Protein AF-A0A7X5LNY7-F1 (afdb_monomer_lite)

Secondary structure (DSSP, 8-state):
---------PPPPPP----S----HHHHHHHHHHHHTS-TTS--HHHHHHHHHHHHHTT----HHHHHHHHHTT--HHHHHHHHHTTSPPP-----------------

pLDDT: mean 71.66, std 15.42, range [41.34, 89.38]

Structure (mmCIF, N/CA/C/O backbone):
data_AF-A0A7X5LNY7-F1
#
_entry.id   AF-A0A7X5LNY7-F1
#
loop_
_atom_site.group_PDB
_atom_site.id
_atom_site.type_symbol
_atom_site.label_atom_id
_atom_site.label_alt_id
_atom_site.label_comp_id
_atom_site.label_asym_id
_atom_site.label_entity_id
_atom_site.label_seq_id
_atom_site.pdbx_PDB_ins_code
_atom_site.Cartn_x
_atom_site.Cartn_y
_atom_site.Cartn_z
_atom_site.occupancy
_atom_site.B_iso_or_equiv
_atom_site.auth_seq_id
_atom_site.auth_comp_id
_atom_site.auth_asym_id
_atom_site.auth_atom_id
_atom_site.pdbx_PDB_model_num
ATOM 1 N N . MET A 1 1 ? -4.295 -33.105 -52.659 1.00 47.56 1 MET A N 1
ATOM 2 C CA . MET A 1 1 ? -3.816 -31.709 -52.625 1.00 47.56 1 MET A CA 1
ATOM 3 C C . MET A 1 1 ? -3.846 -31.260 -51.178 1.00 47.56 1 MET A C 1
ATOM 5 O O . MET A 1 1 ? -4.907 -31.287 -50.574 1.00 47.56 1 MET A O 1
ATOM 9 N N . ILE A 1 2 ? -2.678 -30.969 -50.608 1.00 47.75 2 ILE A N 1
ATOM 10 C CA . ILE A 1 2 ? -2.558 -30.301 -49.311 1.00 47.75 2 ILE A CA 1
ATOM 11 C C . ILE A 1 2 ? -2.771 -28.803 -49.541 1.00 47.75 2 ILE A C 1
ATOM 13 O O . ILE A 1 2 ? -2.162 -28.219 -50.435 1.00 47.75 2 ILE A O 1
ATOM 17 N N . SER A 1 3 ? -3.647 -28.169 -48.774 1.00 44.31 3 SER A N 1
ATOM 18 C CA . SER A 1 3 ? -3.752 -26.709 -48.756 1.00 44.31 3 SER A CA 1
ATOM 19 C C . SER A 1 3 ? -3.956 -26.253 -47.324 1.00 44.31 3 SER A C 1
ATOM 21 O O . SER A 1 3 ? -5.052 -25.965 -46.862 1.00 44.31 3 SER A O 1
ATOM 23 N N . THR A 1 4 ? -2.826 -26.267 -46.629 1.00 60.72 4 THR A N 1
ATOM 24 C CA . THR A 1 4 ? -2.444 -25.357 -45.557 1.00 60.72 4 THR A CA 1
ATOM 25 C C . THR A 1 4 ? -2.944 -23.932 -45.814 1.00 60.72 4 THR A C 1
ATOM 27 O O . THR A 1 4 ? -2.502 -23.309 -46.773 1.00 60.72 4 THR A O 1
ATOM 30 N N . VAL A 1 5 ? -3.765 -23.382 -44.914 1.00 57.19 5 VAL A N 1
ATOM 31 C CA . VAL A 1 5 ? -3.569 -22.014 -44.411 1.00 57.19 5 VAL A CA 1
ATOM 32 C C . VAL A 1 5 ? -4.282 -21.849 -43.070 1.00 57.19 5 VAL A C 1
ATOM 34 O O . VAL A 1 5 ? -5.489 -22.015 -42.927 1.00 57.19 5 VAL A O 1
ATOM 37 N N . ASN A 1 6 ? -3.453 -21.595 -42.067 1.00 49.81 6 ASN A N 1
ATOM 38 C CA . ASN A 1 6 ? -3.788 -21.325 -40.686 1.00 49.81 6 ASN A CA 1
ATOM 39 C C . ASN A 1 6 ? -3.965 -19.801 -40.599 1.00 49.81 6 ASN A C 1
ATOM 41 O O . ASN A 1 6 ? -3.004 -19.060 -40.804 1.00 49.81 6 ASN A O 1
ATOM 45 N N . ASN A 1 7 ? -5.198 -19.326 -40.417 1.00 55.25 7 ASN A N 1
ATOM 46 C CA . ASN A 1 7 ? -5.481 -17.898 -40.310 1.00 55.25 7 ASN A CA 1
ATOM 47 C C . ASN A 1 7 ? -5.084 -17.439 -38.903 1.00 55.25 7 ASN A C 1
ATOM 49 O O . ASN A 1 7 ? -5.817 -17.669 -37.941 1.00 55.25 7 ASN A O 1
ATOM 53 N N . GLY A 1 8 ? -3.892 -16.852 -38.792 1.00 52.00 8 GLY A N 1
ATOM 54 C CA . GLY A 1 8 ? -3.349 -16.304 -37.557 1.00 52.00 8 GLY A CA 1
ATOM 55 C C . GLY A 1 8 ? -4.226 -15.182 -37.011 1.00 52.00 8 GLY A C 1
ATOM 56 O O . GLY A 1 8 ? -4.046 -14.016 -37.353 1.00 52.00 8 GLY A O 1
ATOM 57 N N . ALA A 1 9 ? -5.155 -15.534 -36.126 1.00 56.41 9 ALA A N 1
ATOM 58 C CA . ALA A 1 9 ? -5.665 -14.605 -35.136 1.00 56.41 9 ALA A CA 1
ATOM 59 C C . ALA A 1 9 ? -4.508 -14.327 -34.172 1.00 56.41 9 ALA A C 1
ATOM 61 O O . ALA A 1 9 ? -4.193 -15.142 -33.306 1.00 56.41 9 ALA A O 1
ATOM 62 N N . MET A 1 10 ? -3.815 -13.209 -34.387 1.00 66.25 10 MET A N 1
ATOM 63 C CA . MET A 1 10 ? -2.864 -12.689 -33.414 1.00 66.25 10 MET A CA 1
ATOM 64 C C . MET A 1 10 ? -3.625 -12.500 -32.094 1.00 66.25 10 MET A C 1
ATOM 66 O O . MET A 1 10 ? -4.609 -11.753 -32.084 1.00 66.25 10 MET A O 1
ATOM 70 N N . PRO A 1 11 ? -3.239 -13.181 -31.000 1.00 68.56 11 PRO A N 1
ATOM 71 C CA . PRO A 1 11 ? -3.782 -12.846 -29.696 1.00 68.56 11 PRO A CA 1
ATOM 72 C C . PRO A 1 11 ? -3.468 -11.366 -29.422 1.00 68.56 11 PRO A C 1
ATOM 74 O O . PRO A 1 11 ? -2.402 -10.894 -29.838 1.00 68.56 11 PRO A O 1
ATOM 77 N N . PRO A 1 12 ? -4.381 -10.614 -28.780 1.00 69.69 12 PRO A N 1
ATOM 78 C CA . PRO A 1 12 ? -4.101 -9.238 -28.395 1.00 69.69 12 PRO A CA 1
ATOM 79 C C . PRO A 1 12 ? -2.760 -9.190 -27.649 1.00 69.69 12 PRO A C 1
ATOM 81 O O . PRO A 1 12 ? -2.471 -10.111 -26.874 1.00 69.69 12 PRO A O 1
ATOM 84 N N . PRO A 1 13 ? -1.918 -8.169 -27.898 1.00 66.81 13 PRO A N 1
ATOM 85 C CA . PRO A 1 13 ? -0.670 -8.025 -27.171 1.00 66.81 13 PRO A CA 1
ATOM 86 C C . PRO A 1 13 ? -0.980 -8.062 -25.669 1.00 66.81 13 PRO A C 1
ATOM 88 O O . PRO A 1 13 ? -1.926 -7.395 -25.233 1.00 66.81 13 PRO A O 1
ATOM 91 N N . PRO A 1 14 ? -0.245 -8.858 -24.873 1.00 64.81 14 PRO A N 1
ATOM 92 C CA . PRO A 1 14 ? -0.381 -8.794 -23.430 1.00 64.81 14 PRO A CA 1
ATOM 93 C C . PRO A 1 14 ? -0.150 -7.339 -22.989 1.00 64.81 14 PRO A C 1
ATOM 95 O O . PRO A 1 14 ? 0.743 -6.681 -23.538 1.00 64.81 14 PRO A O 1
ATOM 98 N N . PRO A 1 15 ? -0.948 -6.812 -22.043 1.00 65.19 15 PRO A N 1
ATOM 99 C CA . PRO A 1 15 ? -0.700 -5.491 -21.486 1.00 65.19 15 PRO A CA 1
ATOM 100 C C . PRO A 1 15 ? 0.745 -5.423 -20.972 1.00 65.19 15 PRO A C 1
ATOM 102 O O . PRO A 1 15 ? 1.269 -6.448 -20.517 1.00 65.19 15 PRO A O 1
ATOM 105 N N . PRO A 1 16 ? 1.405 -4.252 -21.060 1.00 59.34 16 PRO A N 1
ATOM 106 C CA . PRO A 1 16 ? 2.753 -4.076 -20.546 1.00 59.34 16 PRO A CA 1
ATOM 107 C C . PRO A 1 16 ? 2.766 -4.516 -19.088 1.00 59.34 16 PRO A C 1
ATOM 109 O O . PRO A 1 16 ? 2.116 -3.932 -18.221 1.00 59.34 16 PRO A O 1
ATOM 112 N N . ARG A 1 17 ? 3.468 -5.617 -18.840 1.00 56.31 17 ARG A N 1
ATOM 113 C CA . ARG A 1 17 ? 3.694 -6.124 -17.503 1.00 56.31 17 ARG A CA 1
ATOM 114 C C . ARG A 1 17 ? 4.666 -5.130 -16.883 1.00 56.31 17 ARG A C 1
ATOM 116 O O . ARG A 1 17 ? 5.815 -5.027 -17.306 1.00 56.31 17 ARG A O 1
ATOM 123 N N . ASN A 1 18 ? 4.142 -4.288 -15.998 1.00 54.69 18 ASN A N 1
ATOM 124 C CA . ASN A 1 18 ? 4.893 -3.249 -15.306 1.00 54.69 18 ASN A CA 1
ATOM 125 C C . ASN A 1 18 ? 5.782 -3.922 -14.240 1.00 54.69 18 ASN A C 1
ATOM 127 O O . ASN A 1 18 ? 5.601 -3.738 -13.039 1.00 54.69 18 ASN A O 1
ATOM 131 N N . ASP A 1 19 ? 6.695 -4.787 -14.688 1.00 46.31 19 ASP A N 1
ATOM 132 C CA . ASP A 1 19 ? 7.695 -5.476 -13.884 1.00 46.31 19 ASP A CA 1
ATOM 133 C C . ASP A 1 19 ? 8.783 -4.459 -13.500 1.00 46.31 19 ASP A C 1
ATOM 135 O O . ASP A 1 19 ? 9.828 -4.351 -14.136 1.00 46.31 19 ASP A O 1
ATOM 139 N N . GLY A 1 20 ? 8.521 -3.660 -12.462 1.00 51.59 20 GLY A N 1
ATOM 140 C CA . GLY A 1 20 ? 9.570 -2.932 -11.7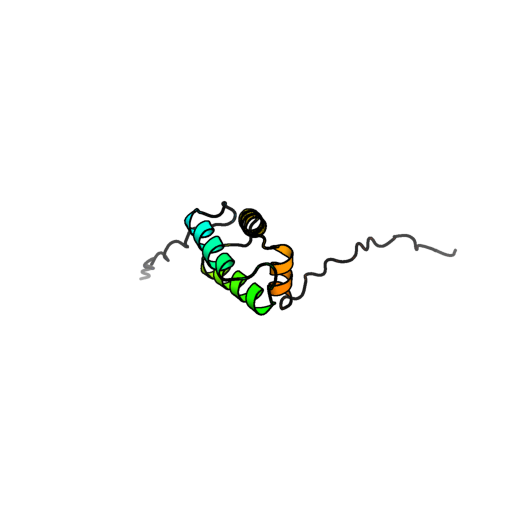38 1.00 51.59 20 GLY A CA 1
ATOM 141 C C . GLY A 1 20 ? 9.761 -1.447 -12.057 1.00 51.59 20 GLY A C 1
ATOM 142 O O . GLY A 1 20 ? 10.714 -0.856 -11.553 1.00 51.59 20 GLY A O 1
ATOM 143 N N . ALA A 1 21 ? 8.874 -0.812 -12.825 1.00 52.47 21 ALA A N 1
ATOM 144 C CA . ALA A 1 21 ? 8.872 0.645 -12.949 1.00 52.47 21 ALA A CA 1
ATOM 145 C C . ALA A 1 21 ? 8.089 1.271 -11.785 1.00 52.47 21 ALA A C 1
ATOM 147 O O . ALA A 1 21 ? 7.049 0.748 -11.385 1.00 52.47 21 ALA A O 1
ATOM 148 N N . ALA A 1 22 ? 8.616 2.367 -11.234 1.00 65.00 22 ALA A N 1
ATOM 149 C CA . ALA A 1 22 ? 7.999 3.154 -10.169 1.00 65.00 22 ALA A CA 1
ATOM 150 C C . ALA A 1 22 ? 6.483 3.328 -10.373 1.00 65.00 22 ALA A C 1
ATOM 152 O O . ALA A 1 22 ? 6.023 3.445 -11.510 1.00 65.00 22 ALA A O 1
ATOM 153 N N . LEU A 1 23 ? 5.726 3.362 -9.270 1.00 75.94 23 LEU A N 1
ATOM 154 C CA . LEU A 1 23 ? 4.281 3.592 -9.312 1.00 75.94 23 LEU A CA 1
ATOM 155 C C . LEU A 1 23 ? 3.974 4.817 -10.180 1.00 75.94 23 LEU A C 1
ATOM 157 O O . LEU A 1 23 ? 4.531 5.895 -9.951 1.00 75.94 23 LEU A O 1
ATOM 161 N N . THR A 1 24 ? 3.097 4.638 -11.162 1.00 82.81 24 THR A N 1
ATOM 162 C CA . THR A 1 24 ? 2.554 5.752 -11.949 1.00 82.81 24 THR A CA 1
ATOM 163 C C . THR A 1 24 ? 1.753 6.690 -11.045 1.00 82.81 24 THR A C 1
ATOM 165 O O . THR A 1 24 ? 1.311 6.292 -9.967 1.00 82.81 24 THR A O 1
ATOM 168 N N . ASP A 1 25 ? 1.552 7.941 -11.453 1.00 83.56 25 ASP A N 1
ATOM 169 C CA . ASP A 1 25 ? 0.789 8.911 -10.655 1.00 83.56 25 ASP A CA 1
ATOM 170 C C . ASP A 1 25 ? -0.644 8.431 -10.364 1.00 83.56 25 ASP A C 1
ATOM 172 O O . ASP A 1 25 ? -1.134 8.586 -9.247 1.00 83.56 25 ASP A O 1
ATOM 176 N N . GLU A 1 26 ? -1.275 7.746 -11.322 1.00 85.12 26 GLU A N 1
ATOM 177 C CA . GLU A 1 26 ? -2.592 7.119 -11.149 1.00 85.12 26 GLU A CA 1
ATOM 178 C C . GLU A 1 26 ? -2.561 5.997 -10.100 1.00 85.12 26 GLU A C 1
ATOM 180 O O . GLU A 1 26 ? -3.412 5.932 -9.208 1.00 85.12 26 GLU A O 1
ATOM 185 N N . GLN A 1 27 ? -1.526 5.153 -10.140 1.00 85.25 27 GLN A N 1
ATOM 186 C CA . GLN A 1 27 ? -1.316 4.121 -9.130 1.00 85.25 27 GLN A CA 1
ATOM 187 C C . GLN A 1 27 ? -1.080 4.730 -7.749 1.00 85.25 27 GLN A C 1
ATOM 189 O O . GLN A 1 27 ? -1.688 4.270 -6.791 1.00 85.25 27 GLN A O 1
ATOM 194 N N . LYS A 1 28 ? -0.260 5.781 -7.627 1.00 84.38 28 LYS A N 1
ATOM 195 C CA . LYS A 1 28 ? -0.029 6.475 -6.348 1.00 84.38 28 LYS A CA 1
ATOM 196 C C . LYS A 1 28 ? -1.318 7.059 -5.783 1.00 84.38 28 LYS A C 1
ATOM 198 O O . LYS A 1 28 ? -1.597 6.848 -4.610 1.00 84.38 28 LYS A O 1
ATOM 203 N N . SER A 1 29 ? -2.119 7.726 -6.616 1.00 87.44 29 SER A N 1
ATOM 204 C CA . SER A 1 29 ? -3.416 8.261 -6.191 1.00 87.44 29 SER A CA 1
ATOM 205 C C . SER A 1 29 ? -4.332 7.148 -5.684 1.00 87.44 29 SER A C 1
ATOM 207 O O . SER A 1 29 ? -4.976 7.304 -4.653 1.00 87.44 29 SER A O 1
ATOM 209 N N . THR A 1 30 ? -4.333 5.999 -6.365 1.00 88.44 30 THR A N 1
ATOM 210 C CA . THR A 1 30 ? -5.098 4.819 -5.946 1.00 88.44 30 THR A CA 1
ATOM 211 C C . THR A 1 30 ? -4.584 4.248 -4.620 1.00 88.44 30 THR A C 1
ATOM 213 O O . THR A 1 30 ? -5.387 3.936 -3.748 1.00 88.44 30 THR A O 1
ATOM 216 N N . VAL A 1 31 ? -3.260 4.148 -4.424 1.00 85.81 31 VAL A N 1
ATOM 217 C CA . VAL A 1 31 ? -2.662 3.740 -3.137 1.00 85.81 31 VAL A CA 1
ATOM 218 C C . VAL A 1 31 ? -3.142 4.665 -2.020 1.00 85.81 31 VAL A C 1
ATOM 220 O O . VAL A 1 31 ? -3.606 4.182 -0.994 1.00 85.81 31 VAL A O 1
ATOM 223 N N . THR A 1 32 ? -3.048 5.980 -2.215 1.00 86.44 32 THR A N 1
ATOM 224 C CA . THR A 1 32 ? -3.451 6.966 -1.207 1.00 86.44 32 THR A CA 1
ATOM 225 C C . THR A 1 32 ? -4.943 6.881 -0.889 1.00 86.44 32 THR A C 1
ATOM 227 O O . THR A 1 32 ? -5.295 6.897 0.283 1.00 86.44 32 THR A O 1
ATOM 230 N N . GLU A 1 33 ? -5.809 6.731 -1.893 1.00 89.38 33 GLU A N 1
ATOM 231 C CA . GLU A 1 33 ? -7.260 6.548 -1.711 1.00 89.38 33 GLU A CA 1
ATOM 232 C C . GLU A 1 33 ? -7.591 5.296 -0.890 1.00 89.38 33 GLU A C 1
ATOM 234 O O . GLU A 1 33 ? -8.362 5.363 0.071 1.00 89.38 33 GLU A O 1
ATOM 239 N N . ILE A 1 34 ? -6.974 4.160 -1.242 1.00 88.19 34 ILE A N 1
ATOM 240 C CA . ILE A 1 34 ? -7.142 2.896 -0.519 1.00 88.19 34 ILE A CA 1
ATOM 241 C C . ILE A 1 34 ? -6.701 3.102 0.927 1.00 88.19 34 ILE A C 1
ATOM 243 O O . ILE A 1 34 ? -7.511 2.947 1.832 1.00 88.19 34 ILE A O 1
ATOM 247 N N . LEU A 1 35 ? -5.447 3.508 1.148 1.00 86.12 35 LEU A N 1
ATOM 248 C CA . LEU A 1 35 ? -4.869 3.661 2.484 1.00 86.12 35 LEU A CA 1
ATOM 249 C C . LEU A 1 35 ? -5.611 4.692 3.338 1.00 86.12 35 LEU A C 1
ATOM 251 O O . LEU A 1 35 ? -5.751 4.480 4.534 1.00 86.12 35 LEU A O 1
ATOM 255 N N . SER A 1 36 ? -6.141 5.762 2.744 1.00 88.06 36 SER A N 1
ATOM 256 C CA . SER A 1 36 ? -6.917 6.773 3.470 1.00 88.06 36 SER A CA 1
ATOM 257 C C . SER A 1 36 ? -8.268 6.259 3.977 1.00 88.06 36 SER A C 1
ATOM 259 O O . SER A 1 36 ? -8.872 6.909 4.828 1.00 88.06 36 SER A O 1
ATOM 261 N N . SER A 1 37 ? -8.756 5.129 3.457 1.00 88.31 37 SER A N 1
ATOM 262 C CA . SER A 1 37 ? -9.962 4.461 3.963 1.00 88.31 37 SER A CA 1
ATOM 263 C C . SER A 1 37 ? -9.679 3.528 5.146 1.00 88.31 37 SER A C 1
ATOM 265 O O . SER A 1 37 ? -10.627 3.046 5.766 1.00 88.31 37 SER A O 1
ATOM 267 N N . TYR A 1 38 ? -8.406 3.268 5.461 1.00 88.38 38 TYR A N 1
ATOM 268 C CA . TYR A 1 38 ? -7.984 2.393 6.552 1.00 88.38 38 TYR A CA 1
ATOM 269 C C . TYR A 1 38 ? -7.223 3.172 7.623 1.00 88.38 38 TYR A C 1
ATOM 271 O O . TYR A 1 38 ? -6.693 4.255 7.388 1.00 88.38 38 TYR A O 1
ATOM 279 N N . ASP A 1 39 ? -7.155 2.592 8.816 1.00 86.38 39 ASP A N 1
ATOM 280 C CA . ASP A 1 39 ? -6.501 3.200 9.967 1.00 86.38 39 ASP A CA 1
ATOM 281 C C . ASP A 1 39 ? -5.146 2.525 10.204 1.00 86.38 39 ASP A C 1
ATOM 283 O O . ASP A 1 39 ? -5.091 1.341 10.537 1.00 86.38 39 ASP A O 1
ATOM 287 N N . ALA A 1 40 ? -4.045 3.255 10.003 1.00 82.06 40 ALA A N 1
ATOM 288 C CA . ALA A 1 40 ? -2.693 2.701 10.115 1.00 82.06 40 ALA A CA 1
ATOM 289 C C . ALA A 1 40 ? -2.365 2.197 11.532 1.00 82.06 40 ALA A C 1
ATOM 291 O O . ALA A 1 40 ? -1.577 1.263 11.686 1.00 82.06 40 ALA A O 1
ATOM 292 N N . GLU A 1 41 ? -2.985 2.787 12.560 1.00 83.06 41 GLU A N 1
ATOM 293 C CA . GLU A 1 41 ? -2.791 2.398 13.959 1.00 83.06 41 GLU A CA 1
ATOM 294 C C . GLU A 1 41 ? -3.649 1.185 14.356 1.00 83.06 41 GLU A C 1
ATOM 296 O O . GLU A 1 41 ? -3.295 0.459 15.285 1.00 83.06 41 GLU A O 1
ATOM 301 N N . ASN A 1 42 ? -4.757 0.937 13.644 1.00 85.62 42 ASN A N 1
ATOM 302 C CA . ASN A 1 42 ? -5.720 -0.134 13.931 1.00 85.62 42 ASN A CA 1
ATOM 303 C C . ASN A 1 42 ? -5.924 -1.085 12.742 1.00 85.62 42 ASN A C 1
ATOM 305 O O . AS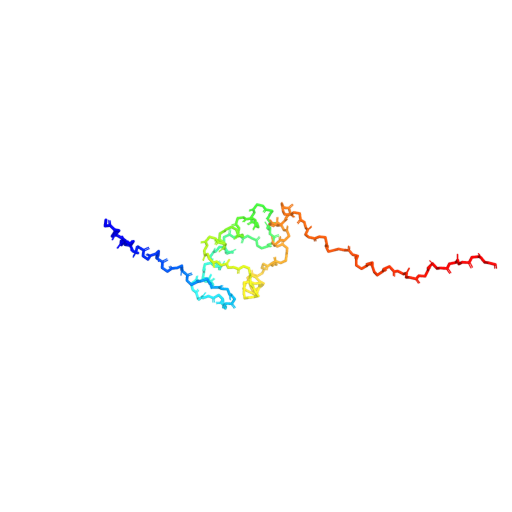N A 1 42 ? -7.037 -1.527 12.460 1.00 85.62 42 ASN A O 1
ATOM 309 N N . LEU A 1 43 ? -4.837 -1.441 12.058 1.00 83.12 43 LEU A N 1
ATOM 310 C CA . LEU A 1 43 ? -4.879 -2.427 10.983 1.00 83.12 43 LEU A CA 1
ATOM 311 C C . LEU A 1 43 ? -5.142 -3.843 11.504 1.00 83.12 43 LEU A C 1
ATOM 313 O O . LEU A 1 43 ? -4.366 -4.386 12.296 1.00 83.12 43 LEU A O 1
ATOM 317 N N . THR A 1 44 ? -6.185 -4.488 10.980 1.00 86.81 44 THR A N 1
ATOM 318 C CA . THR A 1 44 ? -6.439 -5.915 11.212 1.00 86.81 44 THR A CA 1
ATOM 319 C C . THR A 1 44 ? -5.902 -6.792 10.077 1.00 86.81 44 THR A C 1
ATOM 321 O O . THR A 1 44 ? -5.502 -6.321 9.012 1.00 86.81 44 THR A O 1
ATOM 324 N N . GLU A 1 45 ? -5.909 -8.110 10.289 1.00 86.88 45 GLU A N 1
ATOM 325 C CA . GLU A 1 45 ? -5.555 -9.100 9.260 1.00 86.88 45 GLU A CA 1
ATOM 326 C C . GLU A 1 45 ? -6.464 -8.997 8.031 1.00 86.88 45 GLU A C 1
ATOM 328 O O . GLU A 1 45 ? -5.983 -9.054 6.899 1.00 86.88 45 GLU A O 1
ATOM 333 N N . SER A 1 46 ? -7.762 -8.776 8.253 1.00 87.19 46 SER A N 1
ATOM 334 C CA . SER A 1 46 ? -8.734 -8.602 7.174 1.00 87.19 46 SER A CA 1
ATOM 335 C C . SER A 1 46 ? -8.476 -7.318 6.388 1.00 87.19 46 SER A C 1
ATOM 337 O O . SER A 1 46 ? -8.571 -7.330 5.162 1.00 87.19 46 SER A O 1
ATOM 339 N N . ASP A 1 47 ? -8.124 -6.224 7.070 1.00 88.62 47 ASP A N 1
ATOM 340 C CA . ASP A 1 47 ? -7.804 -4.953 6.410 1.00 88.62 47 ASP A CA 1
ATOM 341 C C . ASP A 1 47 ? -6.538 -5.083 5.568 1.00 88.62 47 ASP A C 1
ATOM 343 O O . ASP A 1 47 ? -6.516 -4.699 4.403 1.00 88.62 47 ASP A O 1
ATOM 347 N N . ALA A 1 48 ? -5.495 -5.708 6.114 1.00 86.62 48 ALA A N 1
ATOM 348 C CA . ALA A 1 48 ? -4.249 -5.951 5.399 1.00 86.62 48 ALA A CA 1
ATOM 349 C C . ALA A 1 48 ? -4.450 -6.801 4.132 1.00 86.62 48 ALA A C 1
ATOM 351 O O . ALA A 1 48 ? -3.870 -6.499 3.080 1.00 86.62 48 ALA A O 1
ATOM 352 N N . GLN A 1 49 ? -5.282 -7.846 4.210 1.00 87.44 49 GLN A N 1
ATOM 353 C CA . GLN A 1 49 ? -5.660 -8.653 3.049 1.00 87.44 49 GLN A CA 1
ATOM 354 C C . GLN A 1 49 ? -6.429 -7.817 2.025 1.00 87.44 49 GLN A C 1
ATOM 356 O O . GLN A 1 49 ? -6.034 -7.793 0.859 1.00 87.44 49 GLN A O 1
ATOM 361 N N . ALA A 1 50 ? -7.445 -7.068 2.462 1.00 89.06 50 ALA A N 1
ATOM 362 C CA . ALA A 1 50 ? -8.245 -6.214 1.591 1.00 89.06 50 ALA A CA 1
ATOM 363 C C . ALA A 1 50 ? -7.388 -5.161 0.872 1.00 89.06 50 ALA A C 1
ATOM 365 O O . ALA A 1 50 ? -7.474 -5.037 -0.349 1.00 89.06 50 ALA A O 1
ATOM 366 N N . ILE A 1 51 ? -6.497 -4.469 1.589 1.00 87.31 51 ILE A N 1
ATOM 367 C CA . ILE A 1 51 ? -5.558 -3.494 1.018 1.00 87.31 51 ILE A CA 1
ATOM 368 C C . ILE A 1 51 ? -4.671 -4.171 -0.029 1.00 87.31 51 ILE A C 1
ATOM 370 O O . ILE A 1 51 ? -4.554 -3.693 -1.155 1.00 87.31 51 ILE A O 1
ATOM 374 N N . THR A 1 52 ? -4.081 -5.323 0.303 1.0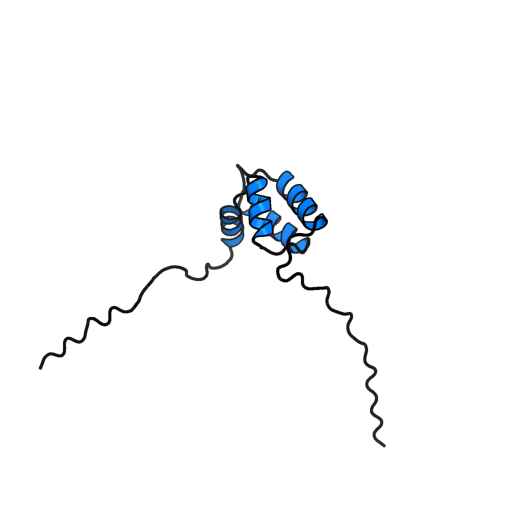0 84.44 52 THR A N 1
ATOM 375 C CA . THR A 1 52 ? -3.202 -6.063 -0.616 1.00 84.44 52 THR A CA 1
ATOM 376 C C . THR A 1 52 ? -3.945 -6.523 -1.873 1.00 84.44 52 THR A C 1
ATOM 378 O O . THR A 1 52 ? -3.394 -6.484 -2.976 1.00 84.44 52 THR A O 1
ATOM 381 N N . GLU A 1 53 ? -5.195 -6.961 -1.736 1.00 86.69 53 GLU A N 1
ATOM 382 C CA . GLU A 1 53 ? -6.037 -7.355 -2.861 1.00 86.69 53 GLU A CA 1
ATOM 383 C C . GLU A 1 53 ? -6.448 -6.167 -3.725 1.00 86.69 53 GLU A C 1
ATOM 385 O O . GLU A 1 53 ? -6.355 -6.266 -4.949 1.00 86.69 53 GLU A O 1
ATOM 390 N N . GLN A 1 54 ? -6.831 -5.040 -3.122 1.00 88.25 54 GLN A N 1
ATOM 391 C CA . GLN A 1 54 ? -7.180 -3.822 -3.851 1.00 88.25 54 GLN A CA 1
ATOM 392 C C . GLN A 1 54 ? -5.981 -3.261 -4.617 1.00 88.25 54 GLN A C 1
ATOM 394 O O . GLN A 1 54 ? -6.110 -2.951 -5.801 1.00 88.25 54 GLN A O 1
ATOM 399 N N . LEU A 1 55 ? -4.797 -3.231 -3.998 1.00 84.62 55 LEU A N 1
ATOM 400 C CA . LEU A 1 55 ? -3.544 -2.857 -4.658 1.00 84.62 55 LEU A CA 1
ATOM 401 C C . LEU A 1 55 ? -3.267 -3.777 -5.856 1.00 84.62 55 LEU A C 1
ATOM 403 O O . LEU A 1 55 ? -3.062 -3.310 -6.976 1.00 84.62 55 LEU A O 1
ATOM 407 N N . LYS A 1 56 ? -3.350 -5.097 -5.662 1.00 83.25 56 LYS A N 1
ATOM 408 C CA . LYS A 1 56 ? -3.142 -6.076 -6.739 1.00 83.25 56 LYS A CA 1
ATOM 409 C C . LYS A 1 56 ? -4.170 -5.925 -7.868 1.00 83.25 56 LYS A C 1
ATOM 411 O O . LYS A 1 56 ? -3.805 -6.052 -9.035 1.00 83.25 56 LYS A O 1
ATOM 416 N N . ASN A 1 57 ? -5.430 -5.642 -7.536 1.00 84.44 57 ASN A N 1
ATOM 417 C CA . ASN A 1 57 ? -6.507 -5.420 -8.503 1.00 84.44 57 ASN A CA 1
ATOM 418 C C . ASN A 1 57 ? -6.306 -4.126 -9.308 1.00 84.44 57 ASN A C 1
ATOM 420 O O . ASN A 1 57 ? -6.560 -4.101 -10.507 1.00 84.44 57 ASN A O 1
ATOM 424 N N . ALA A 1 58 ? -5.760 -3.084 -8.678 1.00 82.81 58 ALA A N 1
ATOM 425 C CA . ALA A 1 58 ? -5.337 -1.848 -9.335 1.00 82.81 58 ALA A CA 1
ATOM 426 C C . ALA A 1 58 ? -4.038 -2.003 -10.162 1.00 82.81 58 ALA A C 1
ATOM 428 O O . ALA A 1 58 ? -3.488 -1.023 -10.664 1.00 82.81 58 ALA A O 1
ATOM 429 N N . GLY A 1 59 ? -3.504 -3.223 -10.296 1.00 79.94 59 GLY A N 1
ATOM 430 C CA . GLY A 1 59 ? -2.246 -3.483 -10.999 1.00 79.94 59 GLY A CA 1
ATOM 431 C C . GLY A 1 59 ? -1.015 -2.955 -10.259 1.00 79.94 59 GLY A C 1
ATOM 432 O O . GLY A 1 59 ? 0.050 -2.807 -10.859 1.00 79.94 59 GLY A O 1
ATOM 433 N N . ILE A 1 60 ? -1.147 -2.654 -8.966 1.00 81.06 60 ILE A N 1
ATOM 434 C CA . ILE A 1 60 ? -0.066 -2.174 -8.111 1.00 81.06 60 ILE A CA 1
ATOM 435 C C . ILE A 1 60 ? 0.673 -3.388 -7.557 1.00 81.06 60 ILE A C 1
ATOM 437 O O . ILE A 1 60 ? 0.200 -4.098 -6.667 1.00 81.06 60 ILE A O 1
ATOM 441 N N . ALA A 1 61 ? 1.850 -3.646 -8.118 1.00 74.81 61 ALA A N 1
ATOM 442 C CA . ALA A 1 61 ? 2.715 -4.714 -7.648 1.00 74.81 61 ALA A CA 1
ATOM 443 C C . ALA A 1 61 ? 3.452 -4.303 -6.357 1.00 74.81 61 ALA A C 1
ATOM 445 O O . ALA A 1 61 ? 3.878 -3.144 -6.235 1.00 74.81 61 ALA A O 1
ATOM 446 N N . PRO A 1 62 ? 3.678 -5.247 -5.421 1.00 73.50 62 PRO A N 1
ATOM 447 C CA . PRO A 1 62 ? 4.528 -5.008 -4.261 1.00 73.50 62 PRO A CA 1
ATOM 448 C C . PRO A 1 62 ? 5.931 -4.620 -4.736 1.00 73.50 62 PRO A C 1
ATOM 450 O O . PRO A 1 62 ? 6.621 -5.389 -5.403 1.00 73.50 62 PRO A O 1
ATOM 453 N N . SER A 1 63 ? 6.329 -3.388 -4.435 1.00 77.38 63 SER A N 1
ATOM 454 C CA . SER A 1 63 ? 7.560 -2.772 -4.927 1.00 77.38 63 SER A CA 1
ATOM 455 C C . SER A 1 63 ? 8.108 -1.786 -3.899 1.00 77.38 63 SER A C 1
ATOM 457 O O . SER A 1 63 ? 7.379 -1.303 -3.035 1.00 77.38 63 SER A O 1
ATOM 459 N N . LYS A 1 64 ? 9.401 -1.453 -4.000 1.00 79.88 64 LYS A N 1
ATOM 460 C CA . LYS A 1 64 ? 10.058 -0.464 -3.127 1.00 79.88 64 LYS A CA 1
ATOM 461 C C . LYS A 1 64 ? 9.322 0.882 -3.094 1.00 79.88 64 LYS A C 1
ATOM 463 O O . LYS A 1 64 ? 9.218 1.489 -2.038 1.00 79.88 64 LYS A O 1
ATOM 468 N N . SER A 1 65 ? 8.787 1.324 -4.234 1.00 81.25 65 SER A N 1
ATOM 469 C CA . SER A 1 65 ? 8.001 2.560 -4.324 1.00 81.25 65 SER A CA 1
ATOM 470 C C . SER A 1 65 ? 6.675 2.480 -3.566 1.00 81.25 65 SER A C 1
ATOM 472 O O . SER A 1 65 ? 6.272 3.469 -2.966 1.00 81.25 65 SER A O 1
ATOM 474 N N . LEU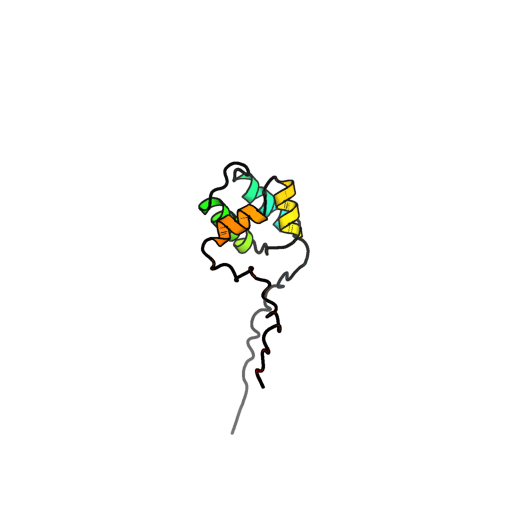 A 1 66 ? 6.018 1.316 -3.571 1.00 82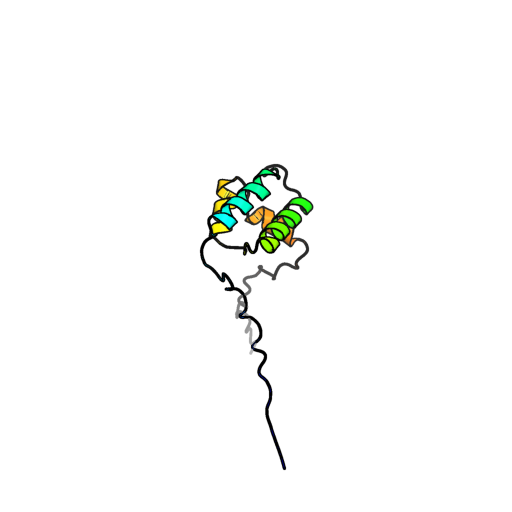.88 66 LEU A N 1
ATOM 475 C CA . LEU A 1 66 ? 4.823 1.060 -2.765 1.00 82.88 66 LEU A CA 1
ATOM 476 C C . LEU A 1 66 ? 5.177 1.109 -1.272 1.00 82.88 66 LEU A C 1
ATOM 478 O O . LEU A 1 66 ? 4.507 1.794 -0.509 1.00 82.88 66 LEU A O 1
ATOM 482 N N . GLU A 1 67 ? 6.280 0.460 -0.884 1.00 84.19 67 GLU A N 1
ATOM 483 C CA . GLU A 1 67 ? 6.769 0.458 0.499 1.00 84.19 67 GLU A CA 1
ATOM 484 C C . GLU A 1 67 ? 6.982 1.882 1.023 1.00 84.19 67 GLU A C 1
ATOM 486 O O . GLU A 1 67 ? 6.467 2.237 2.077 1.00 84.19 67 GLU A O 1
ATOM 491 N N . THR A 1 68 ? 7.665 2.726 0.243 1.00 84.19 68 THR A N 1
ATOM 492 C CA . THR A 1 68 ? 7.872 4.137 0.597 1.00 84.19 68 THR A CA 1
ATOM 493 C C . THR A 1 68 ? 6.554 4.905 0.701 1.00 84.19 68 THR A C 1
ATOM 495 O O . THR A 1 68 ? 6.350 5.582 1.701 1.00 84.19 68 THR A O 1
ATOM 498 N N . ALA A 1 69 ? 5.636 4.752 -0.262 1.00 83.44 69 ALA A N 1
ATOM 499 C CA . ALA A 1 69 ? 4.345 5.446 -0.240 1.00 83.44 69 ALA A CA 1
ATOM 500 C C . ALA A 1 69 ? 3.477 5.050 0.968 1.00 83.44 69 ALA A C 1
ATOM 502 O O . ALA A 1 69 ? 2.815 5.897 1.562 1.00 83.44 69 ALA A O 1
ATOM 503 N N . MET A 1 70 ? 3.503 3.773 1.359 1.00 84.75 70 MET A N 1
ATOM 504 C CA . MET A 1 70 ? 2.836 3.300 2.571 1.00 84.75 70 MET A CA 1
ATOM 505 C C . MET A 1 70 ? 3.484 3.892 3.820 1.00 84.75 70 MET A C 1
ATOM 507 O O . MET A 1 70 ? 2.776 4.444 4.653 1.00 84.75 70 MET A O 1
ATOM 511 N N . THR A 1 71 ? 4.815 3.852 3.932 1.00 85.69 71 THR A N 1
ATOM 512 C CA . THR A 1 71 ? 5.523 4.424 5.086 1.00 85.69 71 THR A CA 1
ATOM 513 C C . THR A 1 71 ? 5.308 5.935 5.204 1.00 85.69 71 THR A C 1
ATOM 515 O O . THR A 1 71 ? 5.129 6.431 6.312 1.00 85.69 71 THR A O 1
ATOM 518 N N . GLU A 1 72 ? 5.254 6.667 4.088 1.00 83.81 72 GLU A N 1
ATOM 519 C CA . GLU A 1 72 ? 4.896 8.094 4.066 1.00 83.81 72 GLU A CA 1
ATOM 520 C C . GLU A 1 72 ? 3.462 8.347 4.551 1.00 83.81 72 GLU A C 1
ATOM 522 O O . GLU A 1 72 ? 3.207 9.349 5.215 1.00 83.81 72 GLU A O 1
ATOM 527 N N . ALA A 1 73 ? 2.540 7.423 4.272 1.00 81.69 73 ALA A N 1
ATOM 528 C CA . ALA A 1 73 ? 1.171 7.454 4.781 1.00 81.69 73 ALA A CA 1
ATOM 529 C C . ALA A 1 73 ? 1.041 6.948 6.236 1.00 81.69 73 ALA A C 1
ATOM 531 O O . ALA A 1 73 ? -0.066 6.907 6.765 1.00 81.69 73 ALA A O 1
ATOM 532 N N . GLY A 1 74 ? 2.142 6.552 6.887 1.00 84.31 74 GLY A N 1
ATOM 533 C CA . GLY A 1 74 ? 2.148 5.989 8.244 1.00 84.31 74 GLY A CA 1
ATOM 534 C C . GLY A 1 74 ? 1.872 4.483 8.313 1.00 84.31 74 GLY A C 1
ATOM 535 O O . GLY A 1 74 ? 1.778 3.926 9.401 1.00 84.31 74 GLY A O 1
ATOM 536 N N . PHE A 1 75 ? 1.771 3.808 7.167 1.00 85.31 75 PHE A N 1
ATOM 537 C CA . PHE A 1 75 ? 1.542 2.371 7.062 1.00 85.31 75 PHE A CA 1
ATOM 538 C C . PHE A 1 75 ? 2.858 1.588 6.985 1.00 85.31 75 PHE A C 1
ATOM 540 O O . PHE A 1 75 ? 3.653 1.730 6.050 1.00 85.31 75 PHE A O 1
ATOM 547 N N . ASP A 1 76 ? 3.059 0.668 7.925 1.00 86.25 76 ASP A N 1
ATOM 548 C CA . ASP A 1 76 ? 4.182 -0.264 7.887 1.00 86.25 76 ASP A CA 1
ATOM 549 C C . ASP A 1 76 ? 3.908 -1.394 6.885 1.00 86.25 76 ASP A C 1
ATOM 551 O O . ASP A 1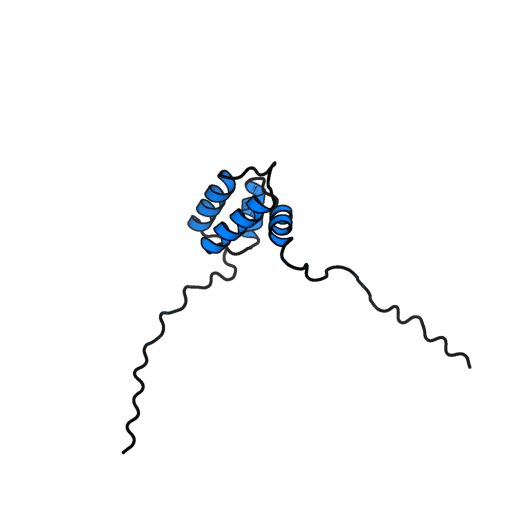 76 ? 3.187 -2.354 7.163 1.00 86.25 76 ASP A O 1
ATOM 555 N N . SER A 1 77 ? 4.517 -1.304 5.698 1.00 82.44 77 SER A N 1
ATOM 556 C CA . SER A 1 77 ? 4.381 -2.330 4.648 1.00 82.44 77 SER A CA 1
ATOM 557 C C . SER A 1 77 ? 4.796 -3.717 5.122 1.00 82.44 77 SER A C 1
ATOM 559 O O . SER A 1 77 ? 4.266 -4.718 4.647 1.00 82.44 77 SER A O 1
ATOM 561 N N . LYS A 1 78 ? 5.744 -3.782 6.064 1.00 82.19 78 LYS A N 1
ATOM 562 C CA . LYS A 1 78 ? 6.211 -5.032 6.661 1.00 82.19 78 LYS A CA 1
ATOM 563 C C . LYS A 1 78 ? 5.105 -5.675 7.492 1.00 82.19 78 LYS A C 1
ATOM 565 O O . LYS A 1 78 ? 4.734 -6.811 7.218 1.00 82.19 78 LYS A O 1
ATOM 570 N N . SER A 1 79 ? 4.535 -4.918 8.429 1.00 83.38 79 SER A N 1
ATOM 571 C CA . SER A 1 79 ? 3.425 -5.358 9.278 1.00 83.38 79 SER A CA 1
ATOM 572 C C . SER A 1 79 ? 2.198 -5.723 8.448 1.00 83.38 79 SER A C 1
ATOM 574 O O . SER A 1 79 ? 1.582 -6.756 8.690 1.00 83.38 79 SER A O 1
ATOM 576 N N . LEU A 1 80 ? 1.880 -4.933 7.416 1.00 81.19 80 LEU A N 1
ATOM 577 C CA . LEU A 1 80 ? 0.774 -5.223 6.506 1.00 81.19 80 LEU A CA 1
ATOM 578 C C . LEU A 1 80 ? 1.022 -6.496 5.689 1.00 81.19 80 LEU A C 1
ATOM 580 O O . LEU A 1 80 ? 0.123 -7.322 5.563 1.00 81.19 80 LEU A O 1
ATOM 584 N N . ALA A 1 81 ? 2.236 -6.701 5.175 1.00 77.81 81 ALA A N 1
ATOM 585 C CA . ALA A 1 81 ? 2.592 -7.925 4.462 1.00 77.81 81 ALA A CA 1
ATOM 586 C C . ALA A 1 81 ? 2.588 -9.157 5.378 1.00 77.81 81 ALA A C 1
ATOM 588 O O . ALA A 1 81 ? 2.209 -10.233 4.924 1.00 77.81 81 ALA A O 1
ATOM 589 N N . GLU A 1 82 ? 2.970 -9.020 6.650 1.00 82.44 82 GLU A N 1
ATOM 590 C CA . GLU A 1 82 ? 2.845 -10.101 7.629 1.00 82.44 82 GLU A CA 1
ATOM 591 C C . GLU A 1 82 ? 1.377 -10.409 7.930 1.00 82.44 82 GLU A C 1
ATOM 593 O O . GLU A 1 82 ? 0.969 -11.562 7.841 1.00 82.44 82 GLU A O 1
ATOM 598 N N . LEU A 1 83 ? 0.553 -9.393 8.197 1.00 83.25 83 LEU A N 1
ATOM 599 C CA . LEU A 1 83 ? -0.888 -9.545 8.424 1.00 83.25 83 LEU A CA 1
ATOM 600 C C . LEU A 1 83 ? -1.599 -10.182 7.216 1.00 83.25 83 LEU A C 1
ATOM 602 O O . LEU A 1 83 ? -2.358 -11.133 7.384 1.00 83.25 83 LEU A O 1
ATOM 606 N N . ALA A 1 84 ? -1.297 -9.725 5.998 1.00 80.25 84 ALA A N 1
ATOM 607 C CA . ALA A 1 84 ? -1.830 -10.287 4.756 1.00 80.25 84 ALA A CA 1
ATOM 608 C C . ALA A 1 84 ? -1.231 -11.664 4.408 1.00 80.25 84 ALA A C 1
ATOM 610 O O . ALA A 1 84 ? -1.829 -12.449 3.670 1.00 80.25 84 ALA A O 1
ATOM 611 N N . GLY A 1 85 ? -0.024 -11.942 4.903 1.00 68.50 85 GLY A N 1
ATOM 612 C CA . GLY A 1 85 ? 0.787 -13.115 4.598 1.00 68.50 85 GLY A CA 1
ATOM 613 C C . GLY A 1 85 ? 0.648 -14.267 5.586 1.00 68.50 85 GLY A C 1
ATOM 614 O O . GLY A 1 85 ? 1.150 -15.340 5.278 1.00 68.50 85 GLY A O 1
ATOM 615 N N . LYS A 1 86 ? -0.056 -14.108 6.713 1.00 60.94 86 LYS A N 1
ATOM 616 C CA . LYS A 1 86 ? -0.309 -15.194 7.683 1.00 60.94 86 LYS A CA 1
ATOM 617 C C . LYS A 1 86 ? -1.063 -16.403 7.112 1.00 60.94 86 LYS A C 1
ATOM 619 O O . LYS A 1 86 ? -1.041 -17.461 7.730 1.00 60.94 86 LYS A O 1
ATOM 624 N N . ASP A 1 87 ? -1.666 -16.274 5.930 1.00 50.09 87 ASP A N 1
ATOM 625 C CA . ASP A 1 87 ? -2.264 -17.391 5.182 1.00 50.09 87 ASP A CA 1
ATOM 626 C C . ASP A 1 87 ? -1.295 -18.038 4.166 1.00 50.09 87 ASP A C 1
ATOM 628 O O . ASP A 1 87 ? -1.538 -19.127 3.650 1.00 50.09 87 ASP A O 1
ATOM 632 N N . ARG A 1 88 ? -0.142 -17.412 3.888 1.00 48.97 88 ARG A N 1
ATOM 633 C CA . ARG A 1 88 ? 0.917 -18.043 3.094 1.00 48.97 88 ARG A CA 1
ATOM 634 C C . ARG A 1 88 ? 1.900 -18.722 4.040 1.00 48.97 88 ARG A C 1
ATOM 636 O O . ARG A 1 88 ? 2.427 -18.059 4.932 1.00 48.97 88 ARG A O 1
ATOM 643 N N . PRO A 1 89 ? 2.216 -20.013 3.837 1.00 41.34 89 PRO A N 1
ATOM 644 C CA . PRO A 1 89 ? 3.313 -20.632 4.560 1.00 41.34 89 PRO A CA 1
ATOM 645 C C . PRO A 1 89 ? 4.555 -19.779 4.309 1.00 41.34 89 PRO A C 1
ATOM 647 O O . PRO A 1 89 ? 4.944 -19.565 3.157 1.00 41.34 89 PRO A O 1
ATOM 650 N N . ALA A 1 90 ? 5.135 -19.240 5.381 1.00 45.28 90 ALA A N 1
ATOM 651 C CA . ALA A 1 90 ? 6.400 -18.537 5.299 1.00 45.28 90 ALA A CA 1
ATOM 652 C C . ALA A 1 90 ? 7.385 -19.429 4.521 1.00 45.28 90 ALA A C 1
ATOM 654 O O . ALA A 1 90 ? 7.526 -20.607 4.874 1.00 45.28 90 ALA A O 1
ATOM 655 N N . PRO A 1 91 ? 8.083 -18.939 3.477 1.00 51.47 91 PRO A N 1
ATOM 656 C CA . PRO A 1 91 ? 9.299 -19.621 3.075 1.00 51.47 91 PRO A CA 1
ATOM 657 C C . PRO A 1 91 ? 10.187 -19.660 4.329 1.00 51.47 91 PRO A C 1
ATOM 659 O O . PRO A 1 91 ? 10.337 -18.624 4.984 1.00 51.47 91 PRO A O 1
ATOM 662 N N . PRO A 1 92 ? 10.720 -20.826 4.723 1.00 46.47 92 PRO A N 1
ATOM 663 C CA . PRO A 1 92 ? 11.475 -20.960 5.957 1.00 46.47 92 PRO A CA 1
ATOM 664 C C . PRO A 1 92 ? 12.732 -20.088 5.877 1.00 46.47 92 PRO A C 1
ATOM 666 O O . PRO A 1 92 ? 13.751 -20.487 5.325 1.00 46.47 92 PRO A O 1
ATOM 669 N N . SER A 1 93 ? 12.663 -18.879 6.428 1.00 58.38 93 SER A N 1
ATOM 670 C CA . SER A 1 93 ? 13.836 -18.084 6.772 1.00 58.38 93 SER A CA 1
ATOM 671 C C . SER A 1 93 ? 14.123 -18.306 8.248 1.00 58.38 93 SER A C 1
ATOM 673 O O . SER A 1 93 ? 13.760 -17.500 9.099 1.00 58.38 93 SER A O 1
ATOM 675 N N . SER A 1 94 ? 14.759 -19.432 8.563 1.00 47.72 94 SER A N 1
ATOM 676 C CA . SER A 1 94 ? 15.634 -19.519 9.729 1.00 47.72 94 SER A CA 1
ATOM 677 C C . SER A 1 94 ? 16.578 -20.707 9.636 1.00 47.72 94 SER A C 1
ATOM 679 O O . SER A 1 94 ? 16.169 -21.823 9.333 1.00 47.72 94 SER A O 1
ATOM 681 N N . SER A 1 95 ? 17.828 -20.414 10.002 1.00 46.50 95 SER A N 1
ATOM 682 C CA . SER A 1 95 ? 18.984 -21.300 10.141 1.00 46.50 95 SER A CA 1
ATOM 683 C C . SER A 1 95 ? 19.729 -21.523 8.815 1.00 46.50 95 SER A C 1
ATOM 685 O O . SER A 1 95 ? 19.415 -22.406 8.034 1.00 46.50 95 SER A O 1
ATOM 687 N N . ALA A 1 96 ? 20.731 -20.720 8.447 1.00 52.00 96 ALA A N 1
ATOM 688 C CA . ALA A 1 96 ? 21.987 -20.620 9.195 1.00 52.00 96 ALA A CA 1
ATOM 689 C C . ALA A 1 96 ? 22.356 -21.963 9.851 1.00 52.00 96 ALA A C 1
ATOM 691 O O . ALA A 1 96 ? 22.505 -22.048 11.062 1.00 52.00 96 ALA A O 1
ATOM 692 N N . ASN A 1 97 ? 22.444 -23.019 9.045 1.00 46.72 97 ASN A N 1
ATOM 693 C CA . ASN A 1 97 ? 23.096 -24.262 9.430 1.00 46.72 97 ASN A CA 1
ATOM 694 C C . ASN A 1 97 ? 24.109 -24.604 8.335 1.00 46.72 97 ASN A C 1
ATOM 696 O O . ASN A 1 97 ? 23.848 -25.376 7.415 1.00 46.72 97 ASN A O 1
ATOM 700 N N . LEU A 1 98 ? 25.256 -23.922 8.391 1.00 56.56 98 LEU A N 1
ATOM 701 C CA . LEU A 1 98 ? 26.488 -24.518 7.894 1.00 56.56 98 LEU A CA 1
ATOM 702 C C . LEU A 1 98 ? 26.664 -25.781 8.745 1.00 56.56 98 LEU A C 1
ATOM 704 O O . LEU A 1 98 ? 26.720 -25.631 9.964 1.00 56.56 98 LEU A O 1
ATOM 708 N N . PRO A 1 99 ? 26.716 -26.996 8.178 1.00 60.06 99 PRO A N 1
ATOM 709 C CA . PRO A 1 99 ? 27.149 -28.126 8.972 1.00 60.06 99 PRO A CA 1
ATOM 710 C C . PRO A 1 99 ? 28.565 -27.796 9.441 1.00 60.06 99 PRO A C 1
ATOM 712 O O . PRO A 1 99 ? 29.486 -27.707 8.625 1.00 60.06 99 PRO A O 1
ATOM 715 N N . ASP A 1 100 ? 28.731 -27.574 10.745 1.00 49.81 100 ASP A N 1
ATOM 716 C CA . ASP A 1 100 ? 30.010 -27.721 11.419 1.00 49.81 100 ASP A CA 1
ATOM 717 C C . ASP A 1 100 ? 30.567 -29.078 10.982 1.00 49.81 100 ASP A C 1
ATOM 719 O O . ASP A 1 100 ? 30.184 -30.136 11.482 1.00 49.81 100 ASP A O 1
ATOM 723 N N . THR A 1 101 ? 31.468 -29.064 10.000 1.00 55.25 101 THR A N 1
ATOM 724 C CA . THR A 1 101 ? 32.250 -30.227 9.580 1.00 55.25 101 THR A CA 1
ATOM 725 C C . THR A 1 101 ? 33.319 -30.520 10.637 1.00 55.25 101 THR A C 1
ATOM 727 O O . THR A 1 101 ? 34.500 -30.669 10.349 1.00 55.25 101 THR A O 1
ATOM 730 N N . ALA A 1 102 ? 32.906 -30.579 11.898 1.00 56.00 102 ALA A N 1
ATOM 731 C CA . ALA A 1 102 ? 33.720 -30.895 13.055 1.00 56.00 102 ALA A CA 1
ATOM 732 C C . ALA A 1 102 ? 33.161 -32.154 13.726 1.00 56.00 102 ALA A C 1
ATOM 734 O O . ALA A 1 102 ? 32.790 -32.158 14.892 1.00 56.00 102 ALA A O 1
ATOM 735 N N . THR A 1 103 ? 33.082 -33.251 12.974 1.00 52.97 103 THR A N 1
ATOM 736 C CA . THR A 1 103 ? 33.061 -34.616 13.520 1.00 52.97 103 THR A CA 1
ATOM 737 C C . THR A 1 103 ? 33.632 -35.552 12.462 1.00 52.97 103 THR A C 1
ATOM 739 O O . THR A 1 103 ? 32.919 -36.159 11.672 1.00 52.97 103 THR A O 1
ATOM 742 N N . PHE A 1 104 ? 34.955 -35.662 12.442 1.00 52.19 104 PHE A N 1
ATOM 743 C CA . PHE A 1 104 ? 35.613 -36.890 12.010 1.00 52.19 104 PHE A CA 1
ATOM 744 C C . PHE A 1 104 ? 36.533 -37.331 13.148 1.00 52.19 104 PHE A C 1
ATOM 746 O O . PHE A 1 104 ? 37.755 -37.253 13.082 1.00 52.19 104 PHE A O 1
ATOM 753 N N . SER A 1 105 ? 35.913 -37.756 14.250 1.00 53.03 105 SER A N 1
ATOM 754 C CA . SER A 1 105 ? 36.571 -38.621 15.224 1.00 53.03 105 SER A CA 1
ATOM 755 C C . SER A 1 105 ? 36.696 -40.003 14.585 1.00 53.03 105 SER A C 1
ATOM 757 O O . SER A 1 105 ? 35.826 -40.851 14.761 1.00 53.03 105 SER A O 1
ATOM 759 N N . ILE A 1 106 ? 37.752 -40.215 13.795 1.00 58.88 106 ILE A N 1
ATOM 760 C CA . ILE A 1 106 ? 38.183 -41.569 13.455 1.00 58.88 106 ILE A CA 1
ATOM 761 C C . ILE A 1 106 ? 39.086 -42.036 14.599 1.00 58.88 106 ILE A C 1
ATOM 763 O O . ILE A 1 106 ? 40.195 -41.546 14.802 1.00 58.88 106 ILE A O 1
ATOM 767 N N . THR A 1 107 ? 38.547 -42.921 15.427 1.00 51.69 107 THR A N 1
ATOM 768 C CA . THR A 1 107 ? 39.340 -43.740 16.338 1.00 51.69 107 THR A CA 1
ATOM 769 C C . THR A 1 107 ? 40.092 -44.759 15.488 1.00 51.69 107 THR A C 1
ATOM 771 O O . THR A 1 107 ? 39.459 -45.567 14.807 1.00 51.69 107 THR A O 1
ATOM 774 N N . VAL A 1 108 ? 41.423 -44.708 15.524 1.00 54.94 108 VAL A N 1
ATOM 775 C CA . VAL A 1 108 ? 42.319 -45.805 15.136 1.00 54.94 108 VAL A CA 1
ATOM 776 C C . VAL A 1 108 ? 43.359 -45.992 16.227 1.00 54.94 108 VAL A C 1
ATOM 778 O O . VAL A 1 108 ? 43.813 -44.961 16.773 1.00 54.94 108 VAL A O 1
#

Sequence (108 aa):
MISTVNNGAMPPPPPPRNDGAALTDEQKSTVTEILSSYDAENLTESDAQAITEQLKNAGIAPSKSLETAMTEAGFDSKSLAELAGKDRPAPPSSSANLPDTATFSITV

Organism: NCBI:txid2696062

Radius of gyration: 23.85 Å; chains: 1; bounding box: 52×55×69 Å

Foldseek 3Di:
DDDDDDPDPPDPPDPPLPVADAQDPVLLVQLCVLVVVDDQVDDALVSLLVSVVSSVVVSNDPYPNSCVSCVVVVHHPVVSCCSPCVPPDPPDPDDDCPPPPPDPPDDD